Protein AF-A0A0K2RKS7-F1 (afdb_monomer)

Radius of gyration: 14.7 Å; Cα contacts (8 Å, |Δi|>4): 18; chains: 1; bounding box: 36×23×35 Å

Secondary structure (DSSP, 8-state):
-B-SS-B----HHHHHHHHHHHHHHHHHHHHHHHHHHTT--STTTTTT-HHHHHHHHHHHHHH--

Foldseek 3Di:
DADPVGDDDDDPVCPVVCPVVVVVVVLLVVLLVVCVVVVDDCVCSVVPHPVVVVVSVVVVVVVVD

Sequence (65 aa):
MADSDGILVIPPAIAEELVDECIEQEKEEAFIFEMVKQGNSVDGLYPMNAQWRARYQEWEGAQGD

Nearest PDB structures (foldseek):
  1gjt-assembly1_A  TM=4.615E-01  e=2.510E+00  Streptococcus sp. 'group G'

Mean predicted aligned error: 6.12 Å

Solvent-accessible surface area (backbone atoms only — not comparable to full-atom values): 3998 Å² total; per-residue (Å²): 92,71,63,98,90,47,77,52,86,77,60,77,91,50,47,71,73,44,48,63,57,51,55,53,50,53,53,53,51,52,52,49,52,50,44,46,74,75,68,47,68,59,82,48,49,66,73,65,34,77,70,47,49,5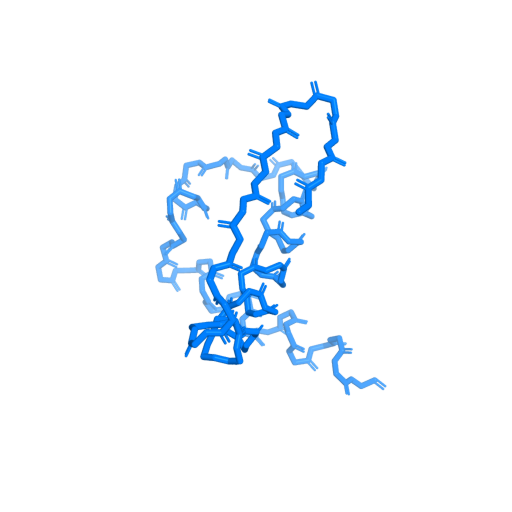4,52,47,55,56,50,54,58,65,72,74,114

Structure (mmCIF, N/CA/C/O backbone):
data_AF-A0A0K2RKS7-F1
#
_entry.id   AF-A0A0K2RKS7-F1
#
loop_
_atom_site.group_PDB
_atom_site.id
_atom_site.type_symbol
_atom_site.label_atom_id
_atom_site.label_alt_id
_atom_site.label_comp_id
_atom_site.label_asym_id
_atom_site.label_entity_id
_atom_site.label_seq_id
_atom_site.pdbx_PDB_ins_code
_atom_site.Cartn_x
_atom_site.Cartn_y
_atom_site.Cartn_z
_atom_site.occupancy
_atom_site.B_iso_or_equiv
_atom_site.auth_seq_id
_atom_site.auth_comp_id
_atom_site.auth_asym_id
_atom_site.auth_atom_id
_atom_site.pdbx_PDB_model_num
ATOM 1 N N . MET A 1 1 ? 10.678 2.343 -13.207 1.00 74.50 1 MET A N 1
ATOM 2 C CA . MET A 1 1 ? 10.229 3.539 -12.464 1.00 74.50 1 MET A CA 1
ATOM 3 C C . MET A 1 1 ? 11.452 4.194 -11.841 1.00 74.50 1 MET A C 1
ATOM 5 O O . MET A 1 1 ? 12.375 3.469 -11.492 1.00 74.50 1 MET A O 1
ATOM 9 N N . ALA A 1 2 ? 11.514 5.522 -11.780 1.00 81.12 2 ALA A N 1
ATOM 10 C CA . ALA A 1 2 ? 12.599 6.227 -11.106 1.00 81.12 2 ALA A CA 1
ATOM 11 C C . ALA A 1 2 ? 12.061 7.497 -10.442 1.00 81.12 2 ALA A C 1
ATOM 13 O O . ALA A 1 2 ? 11.308 8.234 -11.080 1.00 81.12 2 ALA A O 1
ATOM 14 N N . ASP A 1 3 ? 12.456 7.739 -9.201 1.00 89.88 3 ASP A N 1
ATOM 15 C CA . ASP A 1 3 ? 12.086 8.905 -8.401 1.00 89.88 3 ASP A CA 1
ATOM 16 C C . ASP A 1 3 ? 13.288 9.396 -7.569 1.00 89.88 3 ASP A C 1
ATOM 18 O O . ASP A 1 3 ? 14.444 9.104 -7.892 1.00 89.88 3 ASP A O 1
ATOM 22 N N . SER A 1 4 ? 13.032 10.201 -6.535 1.00 91.56 4 SER A N 1
ATOM 23 C CA . SER A 1 4 ? 14.063 10.706 -5.623 1.00 91.56 4 SER A CA 1
ATOM 24 C C . SER A 1 4 ? 14.727 9.627 -4.766 1.00 91.56 4 SER A C 1
ATOM 26 O O . SER A 1 4 ? 15.838 9.860 -4.287 1.00 91.56 4 SER A O 1
ATOM 28 N N . ASP A 1 5 ? 14.081 8.476 -4.590 1.00 87.88 5 ASP A N 1
ATOM 29 C CA . ASP A 1 5 ? 14.525 7.387 -3.722 1.00 87.88 5 ASP A CA 1
ATOM 30 C C . ASP A 1 5 ? 15.263 6.287 -4.502 1.00 87.88 5 ASP A C 1
ATOM 32 O O . ASP A 1 5 ? 16.047 5.531 -3.920 1.00 87.88 5 ASP A O 1
ATOM 36 N N . GLY A 1 6 ? 15.116 6.230 -5.831 1.00 88.62 6 GLY A N 1
ATOM 37 C CA . GLY A 1 6 ? 15.990 5.427 -6.683 1.00 88.62 6 GLY A CA 1
ATOM 38 C C . GLY A 1 6 ? 15.387 4.998 -8.015 1.00 88.62 6 GLY A C 1
ATOM 39 O O . GLY A 1 6 ? 14.527 5.658 -8.589 1.00 88.62 6 GLY A O 1
ATOM 40 N N . ILE A 1 7 ? 15.897 3.880 -8.543 1.00 91.25 7 ILE A N 1
ATOM 41 C CA . ILE A 1 7 ? 15.444 3.279 -9.803 1.00 91.25 7 ILE A CA 1
ATOM 42 C C . ILE A 1 7 ? 14.968 1.853 -9.527 1.00 91.25 7 ILE A C 1
ATOM 44 O O . ILE A 1 7 ? 15.731 1.019 -9.044 1.00 91.25 7 ILE A O 1
ATOM 48 N N . LEU A 1 8 ? 13.728 1.564 -9.917 1.00 87.69 8 LEU A N 1
ATOM 49 C CA . LEU A 1 8 ? 13.115 0.239 -9.901 1.00 87.69 8 LEU A CA 1
ATOM 50 C C . LEU A 1 8 ? 12.967 -0.291 -11.335 1.00 87.69 8 LEU A C 1
ATOM 52 O O . LEU A 1 8 ? 12.375 0.369 -12.199 1.00 87.69 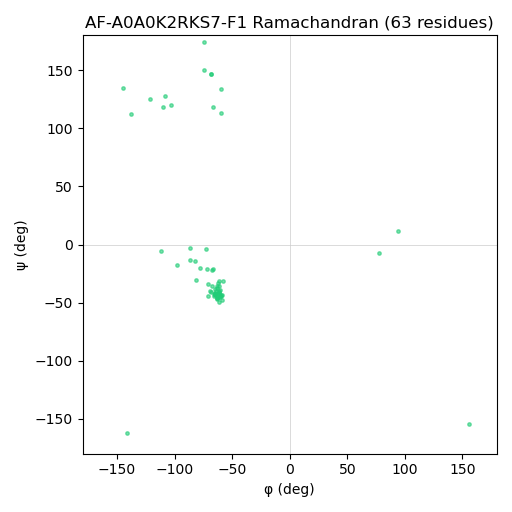8 LEU A O 1
ATOM 56 N N . VAL A 1 9 ? 13.466 -1.503 -11.586 1.00 89.12 9 VAL A N 1
ATOM 57 C CA . VAL A 1 9 ? 13.329 -2.213 -12.868 1.00 89.12 9 VAL A CA 1
ATOM 58 C C . VAL A 1 9 ? 12.386 -3.398 -12.683 1.00 89.12 9 VAL A C 1
ATOM 60 O O . VAL A 1 9 ? 12.688 -4.303 -11.912 1.00 89.12 9 VAL A O 1
ATOM 63 N N . ILE A 1 10 ? 11.265 -3.400 -13.410 1.00 85.69 10 ILE A N 1
ATOM 64 C CA . ILE A 1 10 ? 10.266 -4.477 -13.377 1.00 85.69 10 ILE A CA 1
ATOM 65 C C . ILE A 1 10 ? 10.435 -5.327 -14.645 1.00 85.69 10 ILE A C 1
ATOM 67 O O . ILE A 1 10 ? 10.329 -4.786 -15.751 1.00 85.69 10 ILE A O 1
ATOM 71 N N . PRO A 1 11 ? 10.723 -6.636 -14.530 1.00 91.25 11 PRO A N 1
ATOM 72 C CA . PRO A 1 11 ? 10.754 -7.534 -15.676 1.00 91.25 11 PRO A CA 1
ATOM 73 C C . PRO A 1 11 ? 9.386 -7.583 -16.385 1.00 91.25 11 PRO A C 1
ATOM 75 O O . PRO A 1 11 ? 8.372 -7.780 -15.718 1.00 91.25 11 PRO A O 1
ATOM 78 N N . PRO A 1 12 ? 9.325 -7.491 -17.728 1.00 87.00 12 PRO A N 1
ATOM 79 C CA . PRO A 1 12 ? 8.050 -7.476 -18.453 1.00 87.00 12 PRO A CA 1
ATOM 80 C C . PRO A 1 12 ? 7.170 -8.706 -18.206 1.00 87.00 12 PRO A C 1
ATOM 82 O O . PRO A 1 12 ? 5.954 -8.597 -18.216 1.00 87.00 12 PRO A O 1
ATOM 85 N N . ALA A 1 13 ? 7.787 -9.865 -17.959 1.00 89.81 13 ALA A N 1
ATOM 86 C CA . ALA A 1 13 ? 7.082 -11.131 -17.766 1.00 89.81 13 ALA A CA 1
ATOM 87 C C . ALA A 1 13 ? 6.241 -11.195 -16.480 1.00 89.81 13 ALA A C 1
ATOM 89 O O . ALA A 1 13 ? 5.334 -12.013 -16.418 1.00 89.81 13 ALA A O 1
ATOM 90 N N . ILE A 1 14 ? 6.549 -10.361 -15.481 1.00 85.38 14 ILE A N 1
ATOM 91 C CA . ILE A 1 14 ? 5.814 -10.298 -14.206 1.00 85.38 14 ILE A CA 1
ATOM 92 C C . ILE A 1 14 ? 5.053 -8.982 -14.050 1.00 85.38 14 ILE A C 1
ATOM 94 O O . ILE A 1 14 ? 4.334 -8.794 -13.082 1.00 85.38 14 ILE A O 1
ATOM 98 N N . ALA A 1 15 ? 5.232 -8.045 -14.986 1.00 83.25 15 ALA A N 1
ATOM 99 C CA . ALA A 1 15 ? 4.642 -6.721 -14.872 1.00 83.25 15 ALA A CA 1
ATOM 100 C C . ALA A 1 15 ? 3.113 -6.793 -14.838 1.00 83.25 15 ALA A C 1
ATOM 102 O O . ALA A 1 15 ? 2.516 -6.097 -14.033 1.00 83.25 15 ALA A O 1
ATOM 103 N N . GLU A 1 16 ? 2.512 -7.645 -15.674 1.00 83.06 16 GLU A N 1
ATOM 104 C CA . GLU A 1 16 ? 1.058 -7.831 -15.746 1.00 83.06 16 GLU A CA 1
ATOM 105 C C . GLU A 1 16 ? 0.500 -8.524 -14.495 1.00 83.06 16 GLU A C 1
ATOM 107 O O . GLU A 1 16 ? -0.522 -8.097 -13.976 1.00 83.06 16 GLU A O 1
ATOM 112 N N . GLU A 1 17 ? 1.215 -9.521 -13.963 1.00 82.94 17 GLU A N 1
ATOM 113 C CA . GLU A 1 17 ? 0.845 -10.228 -12.726 1.00 82.94 17 GLU A CA 1
ATOM 114 C C . GLU A 1 17 ? 0.841 -9.293 -11.507 1.00 82.94 17 GLU A C 1
ATOM 116 O O . GLU A 1 17 ? -0.022 -9.397 -10.644 1.00 82.94 17 GLU A O 1
ATOM 121 N N . LEU A 1 18 ? 1.770 -8.337 -11.465 1.00 83.94 18 LEU A N 1
ATOM 122 C CA . LEU A 1 18 ? 1.913 -7.414 -10.341 1.00 83.94 18 LEU A CA 1
ATOM 123 C C . LEU A 1 18 ? 0.955 -6.217 -10.389 1.00 83.94 18 LEU A C 1
ATOM 125 O O . LEU A 1 18 ? 0.840 -5.516 -9.388 1.00 83.94 18 LEU A O 1
ATOM 129 N N . VAL A 1 19 ? 0.290 -5.938 -11.519 1.00 84.62 19 VAL A N 1
ATOM 130 C CA . VAL A 1 19 ? -0.571 -4.745 -11.634 1.00 84.62 19 VAL A CA 1
ATOM 131 C C . VAL A 1 19 ? -1.708 -4.789 -10.621 1.00 84.62 19 VAL A C 1
ATOM 133 O O . VAL A 1 19 ? -1.910 -3.813 -9.899 1.00 84.62 19 VAL A O 1
ATOM 136 N N . ASP A 1 20 ? -2.423 -5.909 -10.558 1.00 83.56 20 ASP A N 1
ATOM 137 C CA . ASP A 1 20 ? -3.596 -6.039 -9.694 1.00 83.56 20 ASP A CA 1
ATOM 138 C C . ASP A 1 20 ? -3.195 -5.976 -8.211 1.00 83.56 20 ASP A C 1
ATOM 140 O O . ASP A 1 20 ? -3.800 -5.231 -7.439 1.00 83.56 20 ASP A O 1
ATOM 144 N N . GLU A 1 21 ? -2.105 -6.655 -7.834 1.00 84.06 21 GLU A N 1
ATOM 145 C CA . GLU A 1 21 ? -1.557 -6.607 -6.471 1.00 84.06 21 GLU A CA 1
ATOM 146 C C . GLU A 1 21 ? -1.115 -5.188 -6.074 1.00 84.06 21 GLU A C 1
ATOM 148 O O . GLU A 1 21 ? -1.382 -4.737 -4.959 1.00 84.06 21 GLU A O 1
ATOM 153 N N . CYS A 1 22 ? -0.476 -4.442 -6.984 1.00 85.88 22 CYS A N 1
ATOM 154 C CA . CYS A 1 22 ? -0.075 -3.059 -6.724 1.00 85.88 22 CYS A CA 1
ATOM 155 C C . CYS A 1 22 ? -1.279 -2.129 -6.521 1.00 85.88 22 CYS A C 1
ATOM 157 O O . CYS A 1 22 ? -1.224 -1.253 -5.659 1.00 85.88 22 CYS A O 1
ATOM 159 N N . ILE A 1 23 ? -2.365 -2.317 -7.276 1.00 86.31 23 ILE A N 1
ATOM 160 C CA . ILE A 1 23 ? -3.592 -1.522 -7.120 1.00 86.31 23 ILE A CA 1
ATOM 161 C C . ILE A 1 23 ? -4.231 -1.778 -5.749 1.00 86.31 23 ILE A C 1
ATOM 163 O O . ILE A 1 23 ? -4.680 -0.837 -5.092 1.00 86.31 23 ILE A O 1
ATOM 167 N N . GLU A 1 24 ? -4.279 -3.034 -5.301 1.00 84.56 24 GLU A N 1
ATOM 168 C CA . GLU A 1 24 ? -4.784 -3.376 -3.966 1.00 84.56 24 GLU A CA 1
ATOM 169 C C . GLU A 1 24 ? -3.915 -2.759 -2.864 1.00 84.56 24 GLU A C 1
ATOM 171 O O . GLU A 1 24 ? -4.437 -2.112 -1.951 1.00 84.56 24 GLU A O 1
ATOM 176 N N . GLN A 1 25 ? -2.592 -2.872 -2.993 1.00 84.75 25 GLN A N 1
ATOM 177 C CA . GLN A 1 25 ? -1.640 -2.292 -2.048 1.00 84.75 25 GLN A CA 1
ATOM 178 C C . GLN A 1 25 ? -1.797 -0.767 -1.939 1.00 84.75 25 GLN A C 1
ATOM 180 O O . GLN A 1 25 ? -1.844 -0.232 -0.833 1.00 84.75 25 GLN A O 1
ATOM 185 N N . GLU A 1 26 ? -1.958 -0.064 -3.062 1.00 88.38 26 GLU A N 1
ATOM 186 C CA . GLU A 1 26 ? -2.132 1.393 -3.080 1.00 88.38 26 GLU A CA 1
ATOM 187 C C . GLU A 1 26 ? -3.420 1.831 -2.358 1.00 88.38 26 GLU A C 1
ATOM 189 O O . GLU A 1 26 ? -3.425 2.818 -1.615 1.00 88.38 26 GLU A O 1
ATOM 194 N N . LYS A 1 27 ? -4.512 1.063 -2.487 1.00 87.81 27 LYS A N 1
ATOM 195 C CA . LYS A 1 27 ? -5.751 1.309 -1.729 1.00 87.81 27 LYS A CA 1
ATOM 196 C C . LYS A 1 27 ? -5.561 1.096 -0.228 1.00 87.81 27 LYS A C 1
ATOM 198 O O . LYS A 1 27 ? -6.067 1.891 0.567 1.00 87.81 27 LYS A O 1
ATOM 203 N N . GLU A 1 28 ? -4.881 0.021 0.172 1.00 87.25 28 GLU A N 1
ATOM 204 C CA . GLU A 1 28 ? -4.581 -0.242 1.585 1.00 87.25 28 GLU A CA 1
ATOM 205 C C . GLU A 1 28 ? -3.734 0.883 2.187 1.00 87.25 28 GLU A C 1
ATOM 207 O O . GLU A 1 28 ? -4.049 1.390 3.268 1.00 87.25 28 GLU A O 1
ATOM 212 N N . GLU A 1 29 ? -2.697 1.324 1.474 1.00 88.31 29 GLU A N 1
ATOM 213 C CA . GLU A 1 29 ? -1.838 2.431 1.892 1.00 88.31 29 GLU A CA 1
ATOM 214 C C . GLU A 1 29 ? -2.615 3.743 2.026 1.00 88.31 29 GLU A C 1
ATOM 216 O O . GLU A 1 29 ? -2.449 4.452 3.023 1.00 88.31 29 GLU A O 1
ATOM 221 N N . ALA A 1 30 ? -3.515 4.046 1.086 1.00 90.38 30 ALA A N 1
ATOM 222 C CA . ALA A 1 30 ? -4.377 5.222 1.158 1.00 90.38 30 ALA A CA 1
ATOM 223 C C . ALA A 1 30 ? -5.268 5.207 2.412 1.00 90.38 30 ALA A C 1
ATOM 225 O O . ALA A 1 30 ? -5.349 6.213 3.125 1.00 90.38 30 ALA A O 1
ATOM 226 N N . PHE A 1 31 ? -5.873 4.060 2.736 1.00 89.81 31 PHE A N 1
ATOM 227 C CA . PHE A 1 31 ? -6.664 3.892 3.956 1.00 89.81 31 PHE A CA 1
ATOM 228 C C . PHE A 1 31 ? -5.817 4.069 5.222 1.0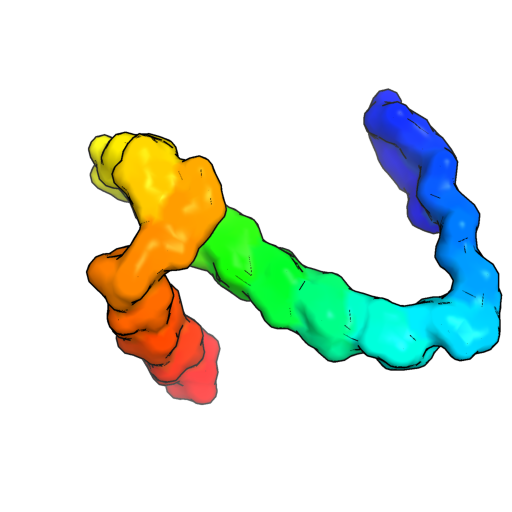0 89.81 31 PHE A C 1
ATOM 230 O O . PHE A 1 31 ? -6.204 4.803 6.134 1.00 89.81 31 PHE A O 1
ATOM 237 N N . ILE A 1 32 ? -4.645 3.429 5.285 1.00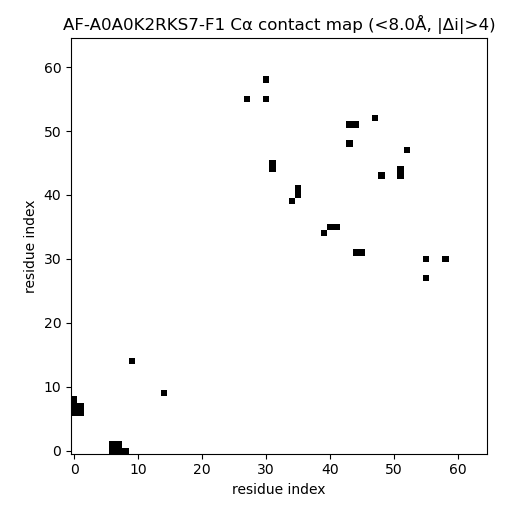 88.19 32 ILE A N 1
ATOM 238 C CA . ILE A 1 32 ? -3.722 3.548 6.421 1.00 88.19 32 ILE A CA 1
ATOM 239 C C . ILE A 1 32 ? -3.325 5.011 6.617 1.00 88.19 32 ILE A C 1
ATOM 241 O O . ILE A 1 32 ? -3.409 5.532 7.732 1.00 88.19 32 ILE A O 1
ATOM 245 N N . PHE A 1 33 ? -2.947 5.697 5.539 1.00 89.25 33 PHE A N 1
ATOM 246 C CA . PHE A 1 33 ? -2.582 7.106 5.573 1.00 89.25 33 PHE A CA 1
ATOM 247 C C . PHE A 1 33 ? -3.732 7.979 6.086 1.00 89.25 33 PHE A C 1
ATOM 249 O O . PHE A 1 33 ? -3.517 8.846 6.938 1.00 89.25 33 PHE A O 1
ATOM 256 N N . GLU A 1 34 ? -4.961 7.735 5.629 1.00 89.94 34 GLU A N 1
ATOM 257 C CA . GLU A 1 34 ? -6.138 8.465 6.092 1.00 89.94 34 GLU A CA 1
ATOM 258 C C . GLU A 1 34 ? -6.399 8.238 7.588 1.00 89.94 34 GLU A C 1
ATOM 260 O O . GLU A 1 34 ? -6.582 9.199 8.339 1.00 89.94 34 GLU A O 1
ATOM 265 N N . MET A 1 35 ? -6.335 6.990 8.056 1.00 89.94 35 MET A N 1
ATOM 266 C CA . MET A 1 35 ? -6.546 6.647 9.465 1.00 89.94 35 MET A CA 1
ATOM 267 C C . MET A 1 35 ? -5.479 7.262 10.377 1.00 89.94 35 MET A C 1
ATOM 269 O O . MET A 1 35 ? -5.819 7.786 11.444 1.00 89.94 35 MET A O 1
ATOM 273 N N . VAL A 1 36 ? -4.211 7.270 9.953 1.00 88.56 36 VAL A N 1
ATOM 274 C CA . VAL A 1 36 ? -3.123 7.954 10.671 1.00 88.56 36 VAL A CA 1
ATOM 275 C C . VAL A 1 36 ? -3.354 9.463 10.692 1.00 88.56 36 VAL A C 1
ATOM 277 O O . VAL A 1 36 ? -3.222 10.092 11.742 1.00 88.56 36 VAL A O 1
ATOM 280 N N . LYS A 1 37 ? -3.768 10.061 9.569 1.00 88.56 37 LYS A N 1
ATOM 281 C CA . LYS A 1 37 ? -4.081 11.495 9.479 1.00 88.56 37 LYS A CA 1
ATOM 282 C C . LYS A 1 37 ? -5.248 11.897 10.387 1.00 88.56 37 LYS A C 1
ATOM 284 O O . LYS A 1 37 ? -5.243 13.001 10.927 1.00 88.56 37 LYS A O 1
ATOM 289 N N . GLN A 1 38 ? -6.217 11.007 10.590 1.00 89.25 38 GLN A N 1
ATOM 290 C CA . GLN A 1 38 ? -7.315 11.179 11.548 1.00 89.25 38 GLN A CA 1
ATOM 291 C C . GLN A 1 38 ? -6.871 11.028 13.021 1.00 89.25 38 GLN A C 1
ATOM 293 O O . GLN A 1 38 ? -7.670 11.256 13.927 1.00 89.25 38 GLN A O 1
ATOM 298 N N . GLY A 1 39 ? -5.602 10.687 13.278 1.00 89.25 39 GLY A N 1
ATOM 299 C CA . GLY A 1 39 ? -5.010 10.597 14.614 1.00 89.25 39 GLY A CA 1
ATOM 300 C C . GLY A 1 39 ? -5.034 9.198 15.233 1.00 89.25 39 GLY A C 1
ATOM 301 O O . GLY A 1 39 ? -4.772 9.066 16.429 1.00 89.25 39 GLY A O 1
ATOM 302 N N . ASN A 1 40 ? -5.348 8.154 14.459 1.00 88.75 40 ASN A N 1
ATOM 303 C CA . ASN A 1 40 ? -5.279 6.778 14.949 1.00 88.75 40 ASN A CA 1
ATOM 304 C C . ASN A 1 40 ? -3.822 6.305 15.059 1.00 88.75 40 ASN A C 1
ATOM 306 O O . ASN A 1 40 ? -2.951 6.731 14.301 1.00 88.75 40 ASN A O 1
ATOM 310 N N . SER A 1 41 ? -3.559 5.405 16.010 1.00 86.12 41 SER A N 1
ATOM 311 C CA . SER A 1 41 ? -2.234 4.799 16.164 1.00 86.12 41 SER A CA 1
ATOM 312 C C . SER A 1 41 ? -1.906 3.875 14.990 1.00 86.12 41 SER A C 1
ATOM 314 O O . SER A 1 41 ? -2.783 3.185 14.471 1.00 86.12 41 SER A O 1
ATOM 316 N N . VAL A 1 42 ? -0.622 3.819 14.630 1.00 83.88 42 VAL A N 1
ATOM 317 C CA . VAL A 1 42 ? -0.087 2.869 13.641 1.00 83.88 42 VAL A CA 1
ATOM 318 C C . VAL A 1 42 ? -0.063 1.436 14.202 1.00 83.88 42 VAL A C 1
ATOM 320 O O . VAL A 1 42 ? -0.081 0.471 13.437 1.00 83.88 42 VAL A O 1
ATOM 323 N N . ASP A 1 43 ? -0.086 1.275 15.532 1.00 84.75 43 ASP A N 1
ATOM 324 C CA . ASP A 1 43 ? -0.088 -0.039 16.185 1.00 84.75 43 ASP A CA 1
ATOM 325 C C . ASP A 1 43 ? -1.312 -0.871 15.777 1.00 84.75 43 ASP A C 1
ATOM 327 O O . ASP A 1 43 ? -2.462 -0.555 16.092 1.00 8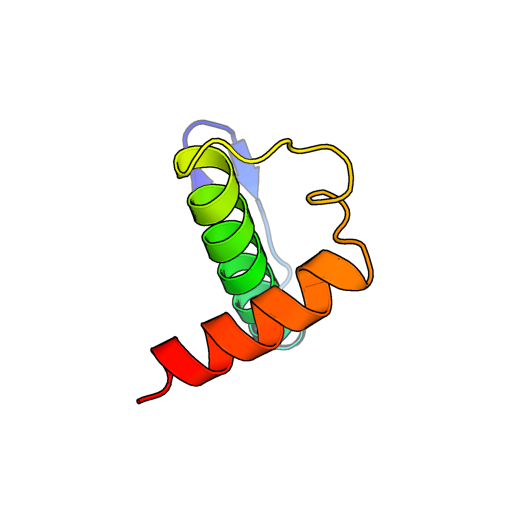4.75 43 ASP A O 1
ATOM 331 N N . GLY A 1 44 ? -1.051 -1.965 15.058 1.00 81.94 44 GLY A N 1
ATOM 332 C CA . GLY A 1 44 ? -2.072 -2.860 14.515 1.00 81.94 44 GLY A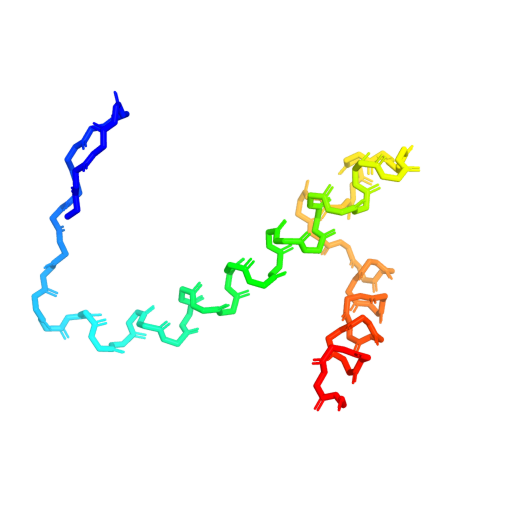 CA 1
ATOM 333 C C . GLY A 1 44 ? -2.777 -2.343 13.259 1.00 81.94 44 GLY A C 1
ATOM 334 O O . GLY A 1 44 ? -3.540 -3.101 12.665 1.00 81.94 44 GLY A O 1
ATOM 335 N N . LEU A 1 45 ? -2.525 -1.099 12.844 1.00 85.88 45 LEU A N 1
ATOM 336 C CA . LEU A 1 45 ? -2.923 -0.567 11.540 1.00 85.88 45 LEU A CA 1
ATOM 337 C C . LEU A 1 45 ? -1.916 -0.992 10.456 1.00 85.88 45 LEU A C 1
ATOM 339 O O . LEU A 1 45 ? -2.318 -1.239 9.323 1.00 85.88 45 LEU A O 1
ATOM 343 N N . TYR A 1 46 ? -0.638 -1.160 10.825 1.00 83.19 46 TYR A N 1
ATOM 344 C CA . TYR A 1 46 ? 0.413 -1.668 9.942 1.00 83.19 46 TYR A CA 1
ATOM 345 C C . TYR A 1 46 ? 1.340 -2.680 10.657 1.00 83.19 46 TYR A C 1
ATOM 347 O O . TYR A 1 46 ? 2.091 -2.280 11.550 1.00 83.19 46 TYR A O 1
ATOM 355 N N . PRO A 1 47 ? 1.326 -3.982 10.294 1.00 78.12 47 PRO A N 1
ATOM 356 C CA . PRO A 1 47 ? 0.408 -4.624 9.349 1.00 78.12 47 PRO A CA 1
ATOM 357 C C . PRO A 1 47 ? -1.030 -4.695 9.891 1.00 78.12 47 P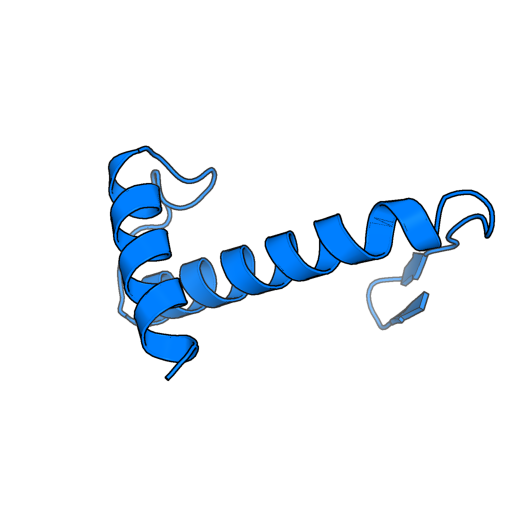RO A C 1
ATOM 359 O O . PRO A 1 47 ? -1.255 -4.838 11.095 1.00 78.12 47 PRO A O 1
ATOM 362 N N . MET A 1 48 ? -2.008 -4.600 8.987 1.00 85.00 48 MET A N 1
ATOM 363 C CA . MET A 1 48 ? -3.418 -4.402 9.324 1.00 85.00 48 MET A CA 1
ATOM 364 C C . MET A 1 48 ? -4.036 -5.607 10.058 1.00 85.00 48 MET A C 1
ATOM 366 O O . MET A 1 48 ? -4.138 -6.729 9.542 1.00 85.00 48 MET A O 1
ATOM 370 N N . ASN A 1 49 ? -4.484 -5.382 11.294 1.00 88.06 49 ASN A N 1
ATOM 371 C CA . ASN A 1 49 ? -5.147 -6.398 12.106 1.00 88.06 49 ASN A CA 1
ATOM 372 C C . ASN A 1 49 ? -6.595 -6.659 11.630 1.00 88.06 49 ASN A C 1
ATOM 374 O O . ASN A 1 49 ? -7.118 -5.993 10.737 1.00 88.06 49 ASN A O 1
ATOM 378 N N . ALA A 1 50 ? -7.266 -7.651 12.225 1.00 89.31 50 ALA A N 1
ATOM 379 C CA . ALA A 1 50 ? -8.634 -8.016 11.840 1.00 89.31 50 ALA A CA 1
ATOM 380 C C . ALA A 1 50 ? -9.661 -6.879 12.035 1.00 89.31 50 ALA A C 1
ATOM 382 O O . ALA A 1 50 ? -10.618 -6.782 11.274 1.00 89.31 50 ALA A O 1
ATOM 383 N N . GLN A 1 51 ? -9.459 -6.007 13.029 1.00 87.81 51 GLN A N 1
ATOM 384 C CA . GLN A 1 51 ? -10.353 -4.881 13.303 1.00 87.81 51 GLN A CA 1
ATOM 385 C C . GLN A 1 51 ? -10.238 -3.799 12.224 1.00 87.81 51 GLN A C 1
ATOM 387 O O . GLN A 1 51 ? -11.250 -3.282 11.754 1.00 87.81 51 GLN A O 1
ATOM 392 N N . TRP A 1 52 ? -9.014 -3.464 11.824 1.00 89.25 52 TRP A N 1
ATOM 393 C CA . TRP A 1 52 ? -8.767 -2.487 10.770 1.00 89.25 52 TRP A CA 1
ATOM 394 C C . TRP A 1 52 ? -9.159 -3.017 9.396 1.00 89.25 52 TRP A C 1
ATOM 396 O O . TRP A 1 52 ? -9.723 -2.256 8.621 1.00 89.25 52 TRP A O 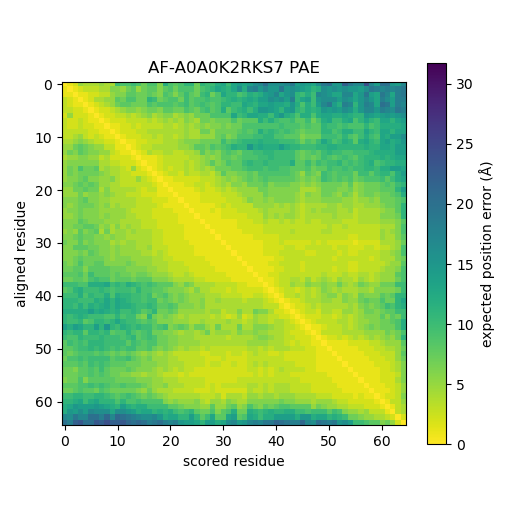1
ATOM 406 N N . ARG A 1 53 ? -9.000 -4.322 9.136 1.00 88.62 53 ARG A N 1
ATOM 407 C CA . ARG A 1 53 ? -9.502 -4.946 7.902 1.00 88.62 53 ARG A CA 1
ATOM 408 C C . ARG A 1 53 ? -11.014 -4.827 7.731 1.00 88.62 53 ARG A C 1
ATOM 410 O O . ARG A 1 53 ? -11.467 -4.558 6.627 1.00 88.62 53 ARG A O 1
ATOM 417 N N . ALA A 1 54 ? -11.793 -4.973 8.804 1.00 90.06 54 ALA A N 1
ATOM 418 C CA . ALA A 1 54 ? -13.240 -4.754 8.730 1.00 90.06 54 ALA A CA 1
ATOM 419 C C . ALA A 1 54 ? -13.577 -3.299 8.352 1.00 90.06 54 ALA A C 1
ATOM 421 O O . ALA A 1 54 ? -14.417 -3.057 7.493 1.00 90.06 54 ALA A O 1
ATOM 422 N N . ARG A 1 55 ? -12.863 -2.327 8.936 1.00 88.12 55 ARG A N 1
ATOM 423 C CA . ARG A 1 55 ? -13.023 -0.903 8.597 1.00 88.12 55 ARG A CA 1
ATOM 424 C C . ARG A 1 55 ? -12.554 -0.567 7.183 1.00 88.12 55 ARG A C 1
ATOM 426 O O . ARG A 1 55 ? -13.161 0.279 6.541 1.00 88.12 55 ARG A O 1
ATOM 433 N N . TYR A 1 56 ? -11.496 -1.220 6.710 1.00 90.12 56 TYR A N 1
ATOM 434 C CA . TYR A 1 56 ? -11.025 -1.090 5.336 1.00 90.12 56 TYR A CA 1
ATOM 435 C C . TYR A 1 56 ? -12.097 -1.554 4.348 1.00 90.12 56 TYR A C 1
ATOM 437 O O . TYR A 1 56 ? -12.401 -0.825 3.417 1.00 90.12 56 TYR A O 1
ATOM 445 N N . GLN A 1 57 ? -12.740 -2.700 4.596 1.00 89.19 57 GLN A N 1
ATOM 446 C CA . GLN A 1 57 ? -13.834 -3.198 3.751 1.00 89.19 57 GLN A CA 1
ATOM 447 C C . GLN A 1 57 ? -15.029 -2.235 3.711 1.00 89.19 57 GLN A C 1
ATOM 449 O O . GLN A 1 57 ? -15.612 -2.017 2.652 1.00 89.19 57 GLN A O 1
ATOM 454 N N . GLU A 1 58 ? -15.383 -1.631 4.850 1.00 89.69 58 GLU A N 1
ATOM 455 C CA . GLU A 1 58 ? -16.424 -0.595 4.910 1.00 89.69 58 GLU A CA 1
ATOM 456 C C . GLU A 1 58 ? -16.025 0.666 4.124 1.00 89.69 58 GLU A C 1
ATOM 458 O O . GLU A 1 58 ? -16.843 1.229 3.399 1.00 89.69 58 GLU A O 1
ATOM 463 N N . TRP A 1 59 ? -14.767 1.098 4.241 1.00 89.44 59 TRP A N 1
ATOM 464 C CA . TRP A 1 59 ? -14.231 2.260 3.530 1.00 89.44 59 TRP A CA 1
ATOM 465 C C . TRP A 1 59 ? -14.108 2.026 2.020 1.00 89.44 59 TRP A C 1
ATOM 467 O O . TRP A 1 59 ? -14.460 2.908 1.239 1.00 89.44 59 TRP A O 1
ATOM 477 N N . GLU A 1 60 ? -13.664 0.841 1.596 1.00 86.75 60 GLU A N 1
ATOM 478 C CA . GLU A 1 60 ? -13.557 0.477 0.181 1.00 86.75 60 GLU A CA 1
ATOM 479 C C . GLU A 1 60 ? -14.944 0.432 -0.469 1.00 86.75 60 GLU A C 1
ATOM 481 O O . GLU A 1 60 ? -15.133 0.980 -1.553 1.00 86.75 60 GLU A O 1
ATOM 486 N N . GLY A 1 61 ? -15.940 -0.127 0.231 1.00 83.50 61 GLY A N 1
ATOM 487 C CA . GLY A 1 61 ? -17.332 -0.101 -0.214 1.00 83.50 61 GLY A CA 1
ATOM 488 C C . GLY A 1 61 ? -17.896 1.317 -0.354 1.00 83.50 61 GLY A C 1
ATOM 489 O O . GLY A 1 61 ? -18.651 1.573 -1.281 1.00 83.50 61 GLY A O 1
ATOM 490 N N . ALA A 1 62 ? -17.497 2.252 0.515 1.00 79.94 62 ALA A N 1
ATOM 491 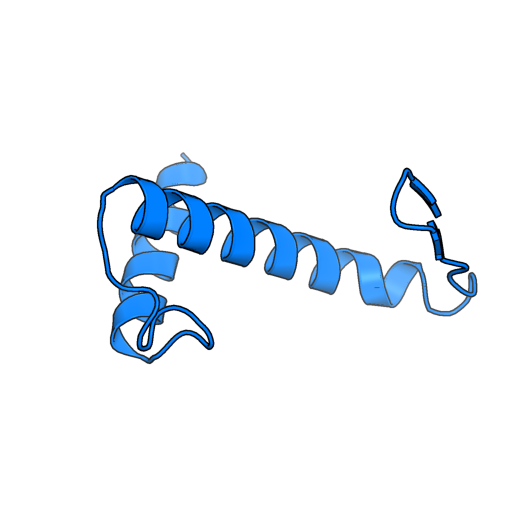C CA . ALA A 1 62 ? -17.961 3.641 0.475 1.00 79.94 62 ALA A CA 1
ATOM 492 C C . ALA A 1 62 ? -17.283 4.512 -0.603 1.00 79.94 62 ALA A C 1
ATOM 494 O O . ALA A 1 62 ? -17.830 5.551 -0.958 1.00 79.94 62 ALA A O 1
ATOM 495 N N . GLN A 1 63 ? -16.104 4.129 -1.110 1.00 70.44 63 GLN A N 1
ATOM 496 C CA . GLN A 1 63 ? -15.439 4.820 -2.227 1.00 70.44 63 GLN A CA 1
ATOM 497 C C . GLN A 1 63 ? -15.878 4.324 -3.613 1.00 70.44 63 GLN A C 1
ATOM 499 O O . GLN A 1 63 ? -15.551 4.959 -4.616 1.00 70.44 63 GLN A O 1
ATOM 504 N N . GLY A 1 64 ? -16.566 3.181 -3.678 1.00 59.78 64 GLY A N 1
ATOM 505 C CA . GLY A 1 64 ? -17.053 2.577 -4.920 1.00 59.78 64 GLY A CA 1
ATOM 506 C C . GLY A 1 64 ? -18.421 3.074 -5.413 1.00 59.78 64 GLY A C 1
ATOM 507 O O . GLY A 1 64 ? -18.839 2.632 -6.483 1.00 59.78 64 GLY A O 1
ATOM 508 N N . ASP A 1 65 ? -19.095 3.955 -4.664 1.00 46.50 65 ASP A N 1
ATOM 509 C CA . ASP A 1 65 ? -20.362 4.635 -5.014 1.00 46.50 65 ASP A CA 1
ATOM 510 C C . ASP A 1 65 ? -20.120 6.098 -5.440 1.00 46.50 65 ASP A C 1
ATOM 512 O O . ASP A 1 65 ? -20.747 6.543 -6.434 1.00 46.50 65 ASP A O 1
#

pLDDT: mean 85.49, std 7.01, range [46.5, 91.56]